Protein AF-A0A4U7CMU5-F1 (afdb_monomer_lite)

pLDDT: mean 92.43, std 10.58, range [47.31, 98.5]

Sequence (68 aa):
VVGHPVVRRGDIVEGWGSGHARDSQDTLEFSALRDIAPEIETFALDDVAAAYDRMADNEARFRVVLEP

Secondary structure (DSSP, 8-state):
-PPPPS--TT------SS--HHHHHHHHHHHHHHT----EEEEEGGGHHHHHHHHHTT-SSSEEEEE-

Foldseek 3Di:
DDDDDPDDVPDDDDDDDPDDPVVVVVVVVVCVVVVHDDDEDEDEPVCVVVLVVCVVVVVTPGYYDYDD

Radius of gyration: 18.56 Å; chains: 1; bounding box: 34×31×49 Å

Structure (mmCIF, N/CA/C/O backbone):
data_AF-A0A4U7CMU5-F1
#
_entry.id   AF-A0A4U7CMU5-F1
#
loop_
_atom_site.group_PDB
_atom_site.id
_atom_site.type_symbol
_atom_site.label_atom_id
_atom_site.label_alt_id
_atom_site.label_comp_id
_atom_site.label_asym_id
_atom_site.label_entity_id
_atom_site.label_seq_id
_atom_site.pdbx_PDB_ins_code
_atom_site.Cartn_x
_atom_site.Cartn_y
_atom_site.Cartn_z
_atom_site.occupancy
_atom_site.B_iso_or_equiv
_atom_site.auth_seq_id
_atom_site.auth_comp_id
_atom_site.auth_asym_id
_atom_site.auth_atom_id
_atom_site.pdbx_PDB_model_num
ATOM 1 N N . VAL A 1 1 ? -12.291 -17.434 -32.669 1.00 52.53 1 VAL A N 1
ATOM 2 C CA . VAL A 1 1 ? -11.516 -16.189 -32.459 1.00 52.53 1 VAL A CA 1
ATOM 3 C C . VAL A 1 1 ? -10.049 -16.579 -32.451 1.00 52.53 1 VAL A C 1
ATOM 5 O O . VAL A 1 1 ? -9.678 -17.403 -31.628 1.00 52.53 1 VAL A O 1
ATOM 8 N N . VAL A 1 2 ? -9.249 -16.126 -33.417 1.00 47.31 2 VAL A N 1
ATOM 9 C CA . VAL A 1 2 ? -7.814 -16.460 -33.459 1.00 47.31 2 VAL A CA 1
ATOM 10 C C . VAL A 1 2 ? -7.098 -15.550 -32.456 1.00 47.31 2 VAL A C 1
ATOM 12 O O . VAL A 1 2 ? -7.176 -14.328 -32.576 1.00 47.31 2 VAL A O 1
ATOM 15 N N . GLY A 1 3 ? -6.480 -16.135 -31.427 1.00 54.47 3 GLY A N 1
ATOM 16 C CA . GLY A 1 3 ? -5.735 -15.393 -30.408 1.00 54.47 3 GLY A CA 1
ATOM 17 C C . GLY A 1 3 ? -4.484 -14.745 -31.000 1.00 54.47 3 GLY A C 1
ATOM 18 O O . GLY A 1 3 ? -3.752 -15.385 -31.753 1.00 54.47 3 GLY A O 1
ATOM 19 N N . HIS A 1 4 ? -4.252 -13.474 -30.675 1.00 68.44 4 HIS A N 1
ATOM 20 C CA . HIS A 1 4 ? -3.026 -12.774 -31.052 1.00 68.44 4 HIS A CA 1
ATOM 21 C C . HIS A 1 4 ? -1.929 -13.058 -30.016 1.00 68.44 4 HIS A C 1
ATOM 23 O O . HIS A 1 4 ? -2.231 -13.103 -28.822 1.00 68.44 4 HIS A O 1
ATOM 29 N N . PRO A 1 5 ? -0.666 -13.246 -30.435 1.00 71.88 5 PRO A N 1
ATOM 30 C CA . PRO A 1 5 ? 0.436 -13.418 -29.498 1.00 71.88 5 PRO A CA 1
ATOM 31 C C . PRO A 1 5 ? 0.616 -12.149 -28.654 1.00 71.88 5 PRO A C 1
ATOM 33 O O . PRO A 1 5 ? 0.678 -11.047 -29.195 1.00 71.88 5 PRO A O 1
ATOM 36 N N . VAL A 1 6 ? 0.706 -12.328 -27.332 1.00 76.88 6 VAL A N 1
ATOM 37 C CA . VAL A 1 6 ? 0.866 -11.246 -26.339 1.00 76.88 6 VAL A CA 1
ATOM 38 C C . VAL A 1 6 ? 2.259 -10.603 -26.409 1.00 76.88 6 VAL A C 1
ATOM 40 O O . VAL A 1 6 ? 2.419 -9.449 -26.037 1.00 76.88 6 VAL A O 1
ATOM 43 N N . VAL A 1 7 ? 3.258 -11.332 -26.919 1.00 87.25 7 VAL A N 1
ATOM 44 C CA . VAL A 1 7 ? 4.676 -10.940 -26.953 1.00 87.25 7 VAL A CA 1
ATOM 45 C C . VAL A 1 7 ? 5.259 -11.237 -28.330 1.00 87.25 7 VAL A C 1
ATOM 47 O O . VAL A 1 7 ? 5.053 -12.326 -28.876 1.00 87.25 7 VAL A O 1
ATOM 50 N N . ARG A 1 8 ? 5.992 -10.279 -28.904 1.00 87.44 8 ARG A N 1
ATOM 51 C CA . ARG A 1 8 ? 6.775 -10.446 -30.133 1.00 87.44 8 ARG A CA 1
ATOM 52 C C . ARG A 1 8 ? 8.263 -10.548 -29.814 1.00 87.44 8 ARG A C 1
ATOM 54 O O . ARG A 1 8 ? 8.713 -10.378 -28.686 1.00 87.44 8 ARG A O 1
ATOM 61 N N . ARG A 1 9 ? 9.055 -10.865 -30.841 1.00 85.56 9 ARG A N 1
ATOM 62 C CA . ARG A 1 9 ? 10.510 -10.978 -30.717 1.00 85.56 9 ARG A CA 1
ATOM 63 C C . ARG A 1 9 ? 11.102 -9.622 -30.317 1.00 85.56 9 ARG A C 1
ATOM 65 O O . ARG A 1 9 ? 11.120 -8.710 -31.136 1.00 85.56 9 ARG A O 1
ATOM 72 N N . GLY A 1 10 ? 11.616 -9.546 -29.094 1.00 86.94 10 GLY A N 1
ATOM 73 C CA . 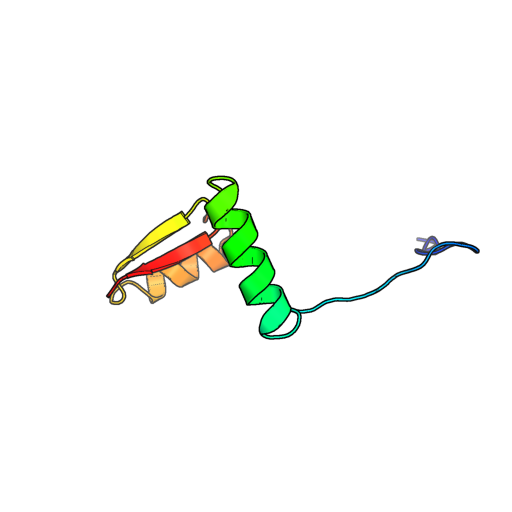GLY A 1 10 ? 12.170 -8.329 -28.500 1.00 86.94 10 GLY A CA 1
ATOM 74 C C . GLY A 1 10 ? 11.375 -7.814 -27.300 1.00 86.94 10 GLY A C 1
ATOM 75 O O . GLY A 1 10 ? 11.946 -7.064 -26.515 1.00 86.94 10 GLY A O 1
ATOM 76 N N . ASP A 1 11 ? 10.124 -8.249 -27.112 1.00 91.62 11 ASP A N 1
ATOM 77 C CA . ASP A 1 11 ? 9.350 -7.881 -25.923 1.00 91.62 11 ASP A CA 1
ATOM 78 C C . ASP A 1 11 ? 9.673 -8.832 -24.759 1.00 91.62 11 ASP A C 1
ATOM 80 O O . ASP A 1 11 ? 9.959 -10.018 -24.957 1.00 91.62 11 ASP A O 1
ATOM 84 N N . ILE A 1 12 ? 9.610 -8.305 -23.536 1.00 90.12 12 ILE A N 1
ATOM 85 C CA . ILE A 1 12 ? 9.823 -9.048 -22.292 1.00 90.12 12 ILE A CA 1
ATOM 86 C C . ILE A 1 12 ? 8.593 -8.838 -21.407 1.00 90.12 12 ILE A C 1
ATOM 88 O O . ILE A 1 12 ? 8.080 -7.725 -21.303 1.00 90.12 12 ILE A O 1
ATOM 92 N N . VAL A 1 13 ? 8.119 -9.915 -20.781 1.00 91.69 13 VAL A N 1
ATOM 93 C CA . VAL A 1 13 ? 7.047 -9.881 -19.781 1.00 91.69 13 VAL A CA 1
ATOM 94 C C . VAL A 1 13 ? 7.605 -10.425 -18.477 1.00 91.69 13 VAL A C 1
ATOM 96 O O . VAL A 1 13 ? 8.079 -11.559 -18.430 1.00 91.69 13 VAL A O 1
ATOM 99 N N . GLU A 1 14 ? 7.530 -9.613 -17.428 1.00 91.75 14 GLU A N 1
ATOM 100 C CA . GLU A 1 14 ? 8.013 -9.939 -16.087 1.00 91.75 14 GLU A CA 1
ATOM 101 C C . GLU A 1 14 ? 6.895 -9.702 -15.070 1.00 91.75 14 GLU A C 1
ATOM 103 O O . GLU A 1 14 ? 6.038 -8.839 -15.259 1.00 91.75 14 GLU A O 1
ATOM 108 N N . GLY A 1 15 ? 6.895 -10.481 -13.990 1.00 91.81 15 GLY A N 1
ATOM 109 C CA . GLY A 1 15 ? 5.942 -10.345 -12.892 1.00 91.81 15 GLY A CA 1
ATOM 110 C C . GLY A 1 15 ? 6.651 -9.952 -11.602 1.00 91.81 15 GLY A C 1
ATOM 111 O O . GLY A 1 15 ? 7.699 -10.507 -11.283 1.00 91.81 15 GLY A O 1
ATOM 112 N N . TRP A 1 16 ? 6.054 -9.029 -10.851 1.00 90.44 16 TRP A N 1
ATOM 113 C CA . TRP A 1 16 ? 6.535 -8.583 -9.544 1.00 90.44 16 TRP A CA 1
ATOM 114 C C . TRP A 1 16 ? 5.355 -8.514 -8.570 1.00 90.44 16 TRP A C 1
ATOM 116 O O . TRP A 1 16 ? 4.373 -7.834 -8.846 1.00 90.44 16 TRP A O 1
ATOM 126 N N . GLY A 1 17 ? 5.430 -9.246 -7.453 1.00 89.12 17 GLY A N 1
ATOM 127 C CA . GLY A 1 17 ? 4.347 -9.308 -6.461 1.00 89.12 17 GLY A CA 1
ATOM 128 C C . GLY A 1 17 ? 4.337 -8.116 -5.499 1.00 89.12 17 GLY A C 1
ATOM 129 O O . GLY A 1 17 ? 3.373 -7.360 -5.460 1.00 89.12 17 GLY A O 1
ATOM 130 N N . SER A 1 18 ? 5.408 -7.953 -4.715 1.00 85.25 18 SER A N 1
ATOM 131 C CA . SER A 1 18 ? 5.517 -6.881 -3.705 1.00 85.25 18 SER A CA 1
ATOM 132 C C . SER A 1 18 ? 6.941 -6.365 -3.447 1.00 85.25 18 SER A C 1
ATOM 134 O O . SER A 1 18 ? 7.097 -5.383 -2.729 1.00 85.25 18 SER A O 1
ATOM 136 N N . GLY A 1 19 ? 7.976 -7.019 -3.992 1.00 91.69 19 GLY A N 1
ATOM 137 C CA 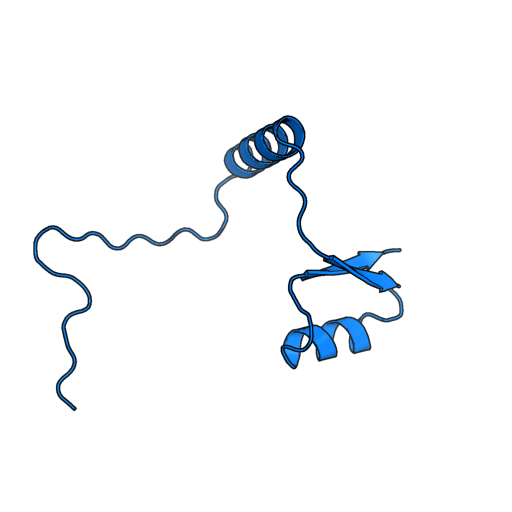. GLY A 1 19 ? 9.379 -6.733 -3.660 1.00 91.69 19 GLY A CA 1
ATOM 138 C C . GLY A 1 19 ? 9.820 -7.298 -2.300 1.00 91.69 19 GLY A C 1
ATOM 139 O O . GLY A 1 19 ? 9.084 -8.045 -1.648 1.00 91.69 19 GLY A O 1
ATOM 140 N N . HIS A 1 20 ? 11.043 -6.965 -1.885 1.00 94.50 20 HIS A N 1
ATOM 141 C CA . HIS A 1 20 ? 11.609 -7.264 -0.565 1.00 94.50 20 HIS A CA 1
ATOM 142 C C . HIS A 1 20 ? 11.532 -6.051 0.378 1.00 94.50 20 HIS A C 1
ATOM 144 O O . HIS A 1 20 ? 11.271 -4.933 -0.056 1.00 94.50 20 HIS A O 1
ATOM 150 N N . ALA A 1 21 ? 11.841 -6.241 1.666 1.00 95.88 21 ALA A N 1
ATOM 151 C CA . ALA A 1 21 ? 11.720 -5.197 2.694 1.00 95.88 21 ALA A CA 1
ATOM 152 C C . ALA A 1 21 ? 12.397 -3.860 2.332 1.00 95.88 21 ALA A C 1
ATOM 154 O O . ALA A 1 21 ? 11.868 -2.794 2.638 1.00 95.88 21 ALA A O 1
ATOM 155 N N . ARG A 1 22 ? 13.546 -3.904 1.646 1.00 97.00 22 ARG A N 1
ATOM 156 C CA . ARG A 1 22 ? 14.246 -2.691 1.211 1.00 97.00 22 ARG A CA 1
ATOM 157 C C . ARG A 1 22 ? 13.503 -1.933 0.102 1.00 97.00 22 ARG A C 1
ATOM 159 O O . ARG A 1 22 ? 13.535 -0.714 0.115 1.00 97.00 22 ARG A O 1
ATOM 166 N N . ASP A 1 23 ? 12.768 -2.617 -0.774 1.00 96.00 23 ASP A N 1
ATOM 167 C CA . ASP A 1 23 ? 11.971 -1.952 -1.819 1.00 96.00 23 ASP A CA 1
ATOM 168 C C . ASP A 1 23 ? 10.831 -1.157 -1.176 1.00 96.00 23 ASP A C 1
ATOM 170 O O . ASP A 1 23 ? 10.528 -0.035 -1.582 1.00 96.00 23 ASP A O 1
ATOM 174 N N . SER A 1 24 ? 10.220 -1.721 -0.128 1.00 95.69 24 SER A N 1
ATOM 175 C CA . SER A 1 24 ? 9.195 -1.033 0.657 1.00 95.69 24 SER A CA 1
ATOM 176 C C . SER A 1 24 ? 9.762 0.193 1.370 1.00 95.69 24 SER A C 1
ATOM 178 O O . SER A 1 24 ? 9.137 1.250 1.334 1.00 95.69 24 SER A O 1
ATOM 180 N N . GLN A 1 25 ? 10.948 0.076 1.975 1.00 97.69 25 GLN A N 1
ATOM 181 C CA . GLN A 1 25 ? 11.610 1.200 2.640 1.00 97.69 25 GLN A CA 1
ATOM 182 C C . GLN A 1 25 ? 11.934 2.327 1.650 1.00 97.69 25 GLN A C 1
ATOM 184 O O . GLN A 1 25 ? 11.534 3.468 1.880 1.00 97.69 25 GLN A O 1
ATOM 189 N N . ASP A 1 26 ? 12.568 1.997 0.523 1.00 97.44 26 ASP A N 1
ATOM 190 C CA . ASP A 1 26 ? 12.921 2.964 -0.521 1.00 97.44 26 ASP A CA 1
ATOM 191 C C . ASP A 1 26 ? 11.656 3.663 -1.073 1.00 97.44 26 ASP A C 1
ATOM 193 O O . ASP A 1 26 ? 11.644 4.875 -1.303 1.00 97.44 26 ASP A O 1
ATOM 197 N N . THR A 1 27 ? 10.549 2.922 -1.217 1.00 96.44 27 THR A N 1
ATOM 198 C CA . THR A 1 27 ? 9.250 3.466 -1.651 1.00 96.44 27 THR A CA 1
ATOM 199 C C . THR A 1 27 ? 8.661 4.449 -0.637 1.00 96.44 27 THR A C 1
ATOM 201 O O . THR A 1 27 ? 8.164 5.509 -1.029 1.00 96.44 27 THR A O 1
ATOM 204 N N . LEU A 1 28 ? 8.705 4.130 0.661 1.00 97.38 28 LEU A N 1
ATOM 205 C CA . LEU A 1 28 ? 8.195 5.008 1.720 1.00 97.38 28 LEU A CA 1
ATOM 206 C C . LEU A 1 28 ? 9.021 6.293 1.832 1.00 97.38 28 LEU A C 1
ATOM 208 O O . LEU A 1 28 ? 8.446 7.378 1.912 1.00 97.38 28 LEU A O 1
ATOM 212 N N . GLU A 1 29 ? 10.351 6.190 1.776 1.00 98.31 29 GLU A N 1
ATOM 213 C CA . GLU A 1 29 ? 11.257 7.346 1.806 1.00 98.31 29 GLU A CA 1
ATOM 214 C C . GLU A 1 29 ? 11.018 8.279 0.618 1.00 98.31 29 GLU A C 1
ATOM 216 O O . GLU A 1 29 ? 10.893 9.495 0.789 1.00 98.31 29 GLU A O 1
ATOM 221 N N . PHE A 1 30 ? 10.887 7.715 -0.585 1.00 98.31 30 PHE A N 1
ATOM 222 C CA . PHE A 1 30 ? 10.545 8.485 -1.775 1.00 98.31 30 PHE A CA 1
ATOM 223 C C . PHE A 1 30 ? 9.182 9.172 -1.639 1.00 98.31 30 PHE A C 1
ATOM 225 O O . PHE A 1 30 ? 9.057 10.354 -1.959 1.00 98.31 30 PHE A O 1
ATOM 232 N N . SER A 1 31 ? 8.169 8.451 -1.155 1.00 98.38 31 SER A N 1
ATOM 233 C CA . SER A 1 31 ? 6.809 8.981 -1.020 1.00 98.38 31 SER A CA 1
ATOM 234 C C . SER A 1 31 ? 6.757 10.139 -0.026 1.00 98.38 31 SER A C 1
ATOM 236 O O . SER A 1 31 ? 6.196 11.186 -0.339 1.00 98.38 31 SER A O 1
ATOM 238 N N . ALA A 1 32 ? 7.433 10.005 1.120 1.00 98.12 32 ALA A N 1
ATOM 239 C CA . ALA A 1 32 ? 7.549 11.067 2.115 1.00 98.12 32 ALA A CA 1
ATOM 240 C C . ALA A 1 32 ? 8.291 12.300 1.570 1.00 98.12 32 ALA A C 1
ATOM 242 O O . ALA A 1 32 ? 7.866 13.429 1.803 1.00 98.12 32 ALA A O 1
ATOM 243 N N . LEU A 1 33 ? 9.365 12.104 0.794 1.00 98.50 33 LEU A N 1
ATOM 244 C CA . LEU A 1 33 ? 10.115 13.198 0.163 1.00 98.50 33 LEU A CA 1
ATOM 245 C C . LEU A 1 33 ? 9.284 13.974 -0.873 1.00 98.50 33 LEU A C 1
ATOM 247 O O . LEU A 1 33 ? 9.559 15.146 -1.137 1.00 98.50 33 LEU A O 1
ATOM 251 N N . ARG A 1 34 ? 8.312 13.315 -1.507 1.00 98.44 34 ARG A N 1
ATOM 252 C CA . ARG A 1 34 ? 7.511 13.867 -2.608 1.00 98.44 34 ARG A CA 1
ATOM 253 C C . ARG A 1 34 ? 6.091 14.255 -2.216 1.00 98.44 34 ARG A C 1
ATOM 255 O O . ARG A 1 34 ? 5.360 14.695 -3.097 1.00 98.44 34 ARG A O 1
ATOM 262 N N . ASP A 1 35 ? 5.739 14.111 -0.941 1.00 97.50 35 ASP A N 1
ATOM 263 C CA . ASP A 1 35 ? 4.380 14.319 -0.434 1.00 97.50 35 ASP A CA 1
ATOM 264 C C . ASP A 1 35 ? 3.344 13.479 -1.206 1.00 97.50 35 ASP A C 1
ATOM 266 O O . ASP A 1 35 ? 2.346 13.969 -1.732 1.00 97.50 35 ASP A O 1
ATOM 270 N N . ILE A 1 36 ? 3.641 12.184 -1.350 1.00 98.00 36 ILE A N 1
ATOM 271 C CA . ILE A 1 36 ? 2.776 11.211 -2.021 1.00 98.00 36 ILE A CA 1
ATOM 272 C C . ILE A 1 36 ? 2.062 10.382 -0.959 1.00 98.00 36 ILE A C 1
ATOM 274 O O . ILE A 1 36 ? 2.698 9.676 -0.175 1.00 98.00 36 ILE A O 1
ATOM 278 N N . ALA A 1 37 ? 0.734 10.410 -0.997 1.00 97.06 37 ALA A N 1
ATOM 279 C CA . ALA A 1 37 ? -0.129 9.574 -0.176 1.00 97.06 37 ALA A CA 1
ATOM 280 C C . ALA A 1 37 ? -1.201 8.890 -1.043 1.00 97.06 37 ALA A C 1
ATOM 282 O O . ALA A 1 37 ? -1.634 9.466 -2.047 1.00 97.06 37 ALA A O 1
ATOM 283 N N . PRO A 1 38 ? -1.637 7.667 -0.689 1.00 96.06 38 PRO A N 1
ATOM 284 C CA . PRO A 1 38 ? -2.782 7.044 -1.336 1.00 96.06 38 PRO A CA 1
ATOM 285 C C . PRO A 1 38 ? -4.066 7.806 -0.993 1.00 96.06 38 PRO A C 1
ATOM 287 O O . PRO A 1 38 ? -4.228 8.308 0.117 1.00 96.06 38 PRO A O 1
ATOM 290 N N . GLU A 1 39 ? -5.012 7.836 -1.925 1.00 97.00 39 GLU A N 1
ATOM 291 C CA . GLU A 1 39 ? -6.374 8.263 -1.616 1.00 97.00 39 GLU A CA 1
ATOM 292 C C . GLU A 1 39 ? -7.110 7.093 -0.945 1.00 97.00 39 GLU A C 1
ATOM 294 O O . GLU A 1 39 ? -7.148 5.984 -1.488 1.00 97.00 39 GLU A O 1
ATOM 299 N N . ILE A 1 40 ? -7.630 7.322 0.264 1.00 97.50 40 ILE A N 1
ATOM 300 C CA . ILE A 1 40 ? -8.186 6.270 1.122 1.00 97.50 40 ILE A CA 1
ATOM 301 C C . ILE A 1 40 ? -9.600 6.593 1.604 1.00 97.50 40 ILE A C 1
ATOM 303 O O . ILE A 1 40 ? -9.981 7.754 1.740 1.00 97.50 40 ILE A O 1
ATOM 307 N N . GLU A 1 41 ? -10.352 5.538 1.902 1.00 97.19 41 GLU A N 1
ATOM 308 C CA . GLU A 1 41 ? -11.633 5.570 2.604 1.00 97.19 41 GLU A CA 1
ATOM 309 C C . GLU A 1 41 ? -11.463 4.852 3.948 1.00 97.19 41 GLU A C 1
ATOM 311 O O . GLU A 1 41 ? -11.112 3.670 3.989 1.00 97.19 41 GLU A O 1
ATOM 316 N N . THR A 1 42 ? -11.681 5.570 5.046 1.00 97.44 42 THR A N 1
ATOM 317 C CA . THR A 1 42 ? -11.465 5.052 6.400 1.00 97.44 42 THR A CA 1
ATOM 318 C C . THR A 1 42 ? -12.746 4.463 6.986 1.00 97.44 42 THR A C 1
ATOM 320 O O . THR A 1 42 ? -13.807 5.080 6.901 1.00 97.44 42 THR A O 1
ATOM 323 N N . PHE A 1 43 ? -12.630 3.301 7.630 1.00 97.44 43 PHE A N 1
ATOM 324 C CA . PHE A 1 43 ? -13.696 2.637 8.385 1.00 97.44 43 PHE A CA 1
ATOM 325 C C . PHE A 1 43 ? -13.201 2.274 9.785 1.00 97.44 43 PHE A C 1
ATOM 327 O O . PHE A 1 43 ? -12.018 1.979 9.959 1.00 97.44 43 PHE A O 1
ATOM 334 N N . ALA A 1 44 ? -14.097 2.251 10.772 1.00 98.00 44 ALA A N 1
ATOM 335 C CA . ALA A 1 44 ? -13.768 1.685 12.075 1.00 98.00 44 ALA A CA 1
ATOM 336 C C . ALA A 1 44 ? -13.510 0.176 11.943 1.00 98.00 44 ALA A C 1
ATOM 338 O O . ALA A 1 44 ? -14.100 -0.497 11.094 1.00 98.00 44 ALA A O 1
ATOM 339 N N . LEU A 1 45 ? -12.651 -0.373 12.799 1.00 97.62 45 LEU A N 1
ATOM 340 C CA . LEU A 1 45 ? -12.332 -1.800 12.804 1.00 97.62 45 LEU A CA 1
ATOM 341 C C . LEU A 1 45 ? -13.579 -2.671 13.030 1.00 97.62 45 LEU A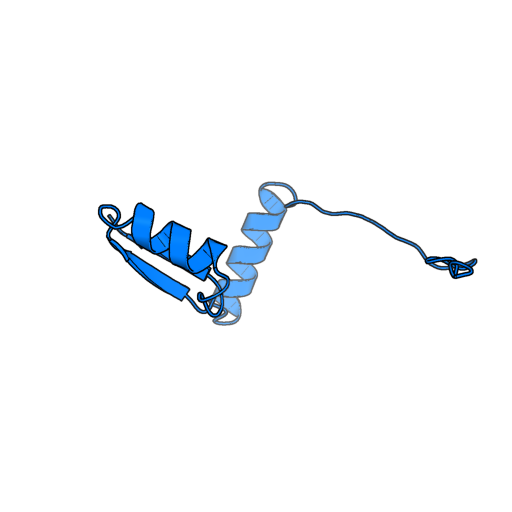 C 1
ATOM 343 O O . LEU A 1 45 ? -13.685 -3.750 12.445 1.00 97.62 45 LEU A O 1
ATOM 347 N N . ASP A 1 46 ? -14.540 -2.179 13.815 1.00 98.00 46 ASP A N 1
ATOM 348 C CA . ASP A 1 46 ? -15.828 -2.840 14.061 1.00 98.00 46 ASP A CA 1
ATOM 349 C C . ASP A 1 46 ? -16.695 -2.964 12.790 1.00 98.00 46 ASP A C 1
ATOM 351 O O . ASP A 1 46 ? -17.510 -3.882 12.681 1.00 98.00 46 ASP A O 1
ATOM 355 N N . ASP A 1 47 ? -16.471 -2.108 11.787 1.00 97.75 47 ASP A N 1
ATOM 356 C CA . ASP A 1 47 ? -17.216 -2.074 10.523 1.00 97.75 47 ASP A CA 1
ATOM 357 C C . ASP A 1 47 ? -16.561 -2.920 9.412 1.00 97.75 47 ASP A C 1
ATOM 359 O O . ASP A 1 47 ? -16.850 -2.742 8.225 1.00 97.75 47 ASP A O 1
ATOM 363 N N . VAL A 1 48 ? -15.687 -3.875 9.764 1.00 97.62 48 VAL A N 1
ATOM 364 C CA . VAL A 1 48 ? -14.912 -4.692 8.805 1.00 97.62 48 VAL A CA 1
ATOM 365 C C . VAL A 1 48 ? -15.767 -5.370 7.729 1.00 97.62 48 VAL A C 1
ATOM 367 O O . VAL A 1 48 ? -15.333 -5.468 6.582 1.00 97.62 48 VAL A O 1
ATOM 370 N N . ALA A 1 49 ? -16.978 -5.821 8.069 1.00 97.94 49 ALA A N 1
ATOM 371 C CA . ALA A 1 49 ? -17.872 -6.469 7.111 1.00 97.94 49 ALA A CA 1
ATOM 372 C C . ALA A 1 49 ? -18.326 -5.486 6.021 1.00 97.94 49 ALA A C 1
ATOM 374 O O . ALA A 1 49 ? -18.146 -5.753 4.837 1.00 97.94 49 ALA A O 1
ATOM 375 N N . ALA A 1 50 ? -18.810 -4.308 6.422 1.00 97.56 50 ALA A N 1
ATOM 376 C CA . ALA A 1 50 ? -19.241 -3.268 5.492 1.00 97.56 50 ALA A CA 1
ATOM 377 C C . ALA A 1 50 ? -18.070 -2.731 4.650 1.00 97.56 50 ALA A C 1
ATOM 379 O O . ALA A 1 50 ? -18.203 -2.524 3.444 1.00 97.56 50 ALA A O 1
ATOM 380 N N . ALA A 1 51 ? -16.904 -2.550 5.277 1.00 97.38 51 ALA A N 1
ATOM 381 C CA . ALA A 1 51 ? -15.667 -2.153 4.611 1.00 97.38 51 ALA A CA 1
ATOM 382 C C . ALA A 1 51 ? -15.237 -3.163 3.528 1.00 97.38 51 ALA A C 1
ATOM 384 O O . ALA A 1 51 ? -14.804 -2.770 2.441 1.00 97.38 51 ALA A O 1
ATOM 385 N N . TYR A 1 52 ? -15.367 -4.463 3.814 1.00 96.88 52 TYR A N 1
ATOM 386 C CA . TYR A 1 52 ? -15.042 -5.534 2.875 1.00 96.88 52 TYR A CA 1
ATOM 387 C C . TYR A 1 52 ? -16.032 -5.607 1.712 1.00 96.88 52 TYR A C 1
ATOM 389 O O . TYR A 1 52 ? -15.589 -5.652 0.564 1.00 96.88 52 TYR A O 1
ATOM 397 N N . ASP A 1 53 ? -17.337 -5.566 1.990 1.00 97.94 53 ASP A N 1
ATOM 398 C CA . ASP A 1 53 ? -18.385 -5.619 0.962 1.00 97.94 53 ASP A CA 1
ATOM 399 C C . ASP A 1 53 ? -18.213 -4.473 -0.042 1.00 97.94 53 ASP A C 1
ATOM 401 O O . ASP A 1 53 ? -18.146 -4.698 -1.247 1.00 97.94 53 ASP A O 1
ATOM 405 N N . ARG A 1 54 ? -17.956 -3.254 0.444 1.00 97.06 54 ARG A N 1
ATOM 406 C CA . ARG A 1 54 ? -17.694 -2.082 -0.405 1.00 97.06 54 ARG A CA 1
ATOM 407 C C . ARG A 1 54 ? -16.497 -2.256 -1.344 1.00 97.06 54 ARG A C 1
ATOM 409 O O . ARG A 1 54 ? -16.525 -1.815 -2.495 1.00 97.06 54 ARG A O 1
ATOM 416 N N . MET A 1 55 ? -15.419 -2.866 -0.852 1.00 96.00 55 MET A N 1
ATOM 417 C CA . MET A 1 55 ? -14.253 -3.193 -1.674 1.00 96.00 55 MET A CA 1
ATOM 418 C C . MET A 1 55 ? -14.594 -4.293 -2.693 1.00 96.00 55 MET A C 1
ATOM 420 O O . MET A 1 55 ? -14.212 -4.178 -3.857 1.00 96.00 55 MET A O 1
ATOM 424 N N . ALA A 1 56 ? -15.298 -5.346 -2.271 1.00 96.25 56 ALA A N 1
ATOM 425 C CA . ALA A 1 56 ? -15.658 -6.487 -3.111 1.00 96.25 56 ALA A CA 1
ATOM 426 C C . ALA A 1 56 ? -16.632 -6.105 -4.239 1.00 96.25 56 ALA A C 1
ATOM 428 O O . ALA A 1 56 ? -16.472 -6.560 -5.374 1.00 96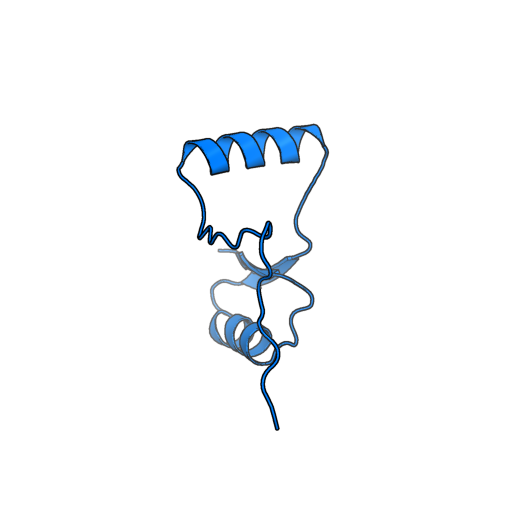.25 56 ALA A O 1
ATOM 429 N N . ASP A 1 57 ? -17.565 -5.201 -3.951 1.00 97.44 57 ASP A N 1
ATOM 430 C CA . ASP A 1 57 ? -18.555 -4.682 -4.893 1.00 97.44 57 ASP A CA 1
ATOM 431 C C . ASP A 1 57 ? -17.978 -3.607 -5.837 1.00 97.44 57 ASP A C 1
ATOM 433 O O . ASP A 1 57 ? -18.680 -3.092 -6.706 1.00 97.44 57 ASP A O 1
ATOM 437 N N . ASN A 1 58 ? -16.670 -3.316 -5.744 1.00 95.00 58 ASN A N 1
ATOM 438 C CA . ASN A 1 58 ? -15.960 -2.285 -6.517 1.00 95.00 58 ASN 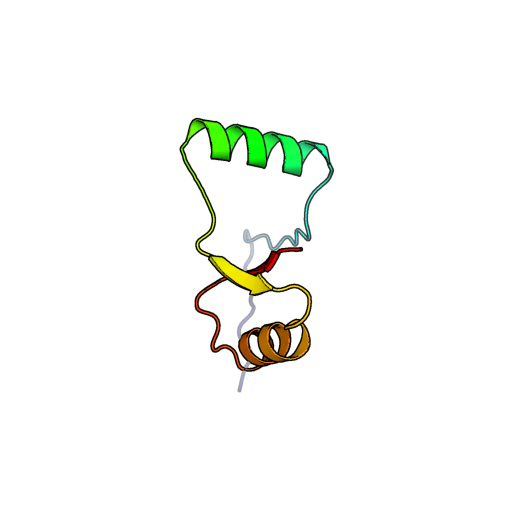A CA 1
ATOM 439 C C . ASN A 1 58 ? -16.546 -0.874 -6.334 1.00 95.00 58 ASN A C 1
ATOM 441 O O . ASN A 1 58 ? -16.467 -0.033 -7.231 1.00 95.00 58 ASN A O 1
ATOM 445 N N . GLU A 1 59 ? -17.131 -0.604 -5.168 1.00 96.69 59 GLU A N 1
ATOM 446 C CA . GLU A 1 59 ? -17.693 0.704 -4.827 1.00 96.69 59 GLU A CA 1
ATOM 447 C C . GLU A 1 59 ? -16.675 1.632 -4.153 1.00 96.69 59 GLU A C 1
ATOM 449 O O . GLU A 1 59 ? -16.880 2.849 -4.098 1.00 96.69 59 GLU A O 1
ATOM 454 N N . ALA A 1 60 ? -15.583 1.068 -3.629 1.00 95.88 60 ALA A N 1
ATOM 455 C CA . ALA A 1 60 ? -14.440 1.836 -3.155 1.00 95.88 60 ALA A CA 1
ATOM 456 C C . ALA A 1 60 ? -13.739 2.511 -4.341 1.00 95.88 60 ALA A C 1
ATOM 458 O O . ALA A 1 60 ? -13.415 1.862 -5.338 1.00 95.88 60 ALA A O 1
ATOM 459 N N . ARG A 1 61 ? -13.451 3.812 -4.232 1.00 93.06 61 ARG A N 1
ATOM 460 C CA . ARG A 1 61 ? -12.760 4.552 -5.297 1.00 93.06 61 ARG A CA 1
ATOM 461 C C . ARG A 1 61 ? -11.318 4.073 -5.463 1.00 93.06 61 ARG A C 1
ATOM 463 O O . ARG A 1 61 ? -10.844 3.963 -6.591 1.00 93.06 61 ARG A O 1
ATOM 470 N N . PHE A 1 62 ? -10.635 3.800 -4.348 1.00 94.88 62 PHE A N 1
ATOM 471 C CA . PHE A 1 62 ? -9.255 3.308 -4.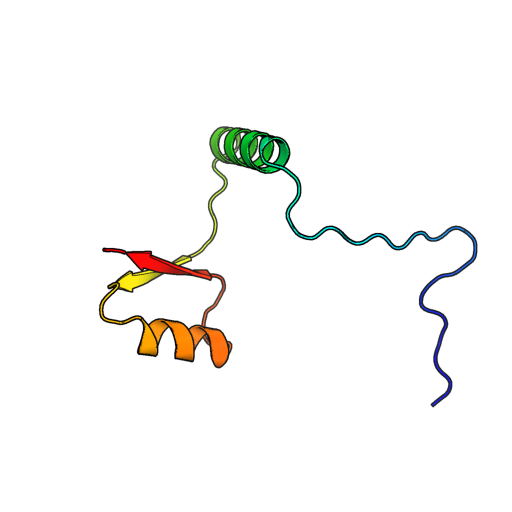330 1.00 94.88 62 PHE A CA 1
ATOM 472 C C . PHE A 1 62 ? -9.024 2.283 -3.218 1.00 94.88 62 PHE A C 1
ATOM 474 O O . PHE A 1 62 ? -9.107 1.081 -3.464 1.00 94.88 62 PHE A O 1
ATOM 481 N N . ARG A 1 63 ? -8.702 2.731 -1.997 1.00 96.62 63 ARG A N 1
ATOM 482 C CA . ARG A 1 63 ? -8.290 1.843 -0.908 1.00 96.62 63 ARG A CA 1
ATOM 483 C C . ARG A 1 63 ? -9.102 2.085 0.353 1.00 96.62 63 ARG A C 1
ATOM 485 O O . ARG A 1 63 ? -9.090 3.178 0.901 1.00 96.62 63 ARG A O 1
ATOM 492 N N . VAL A 1 64 ? -9.721 1.021 0.850 1.00 97.62 64 VAL A N 1
ATOM 493 C CA . VAL A 1 64 ? -10.306 0.995 2.190 1.00 97.62 64 VAL A CA 1
ATOM 494 C C . VAL A 1 64 ? -9.211 0.720 3.226 1.00 97.62 64 VAL A C 1
ATOM 496 O O . VAL A 1 64 ? -8.376 -0.171 3.031 1.00 97.62 64 VAL A O 1
ATOM 499 N N . VAL A 1 65 ? -9.201 1.495 4.311 1.00 97.88 65 VAL A N 1
ATOM 500 C CA . VAL A 1 65 ? -8.287 1.352 5.453 1.00 97.88 65 VAL A CA 1
ATOM 501 C C . VAL A 1 65 ? -9.109 1.269 6.736 1.00 97.88 65 VAL A C 1
ATOM 503 O O . VAL A 1 65 ? -10.044 2.040 6.927 1.00 97.88 65 VAL A O 1
ATOM 506 N N . LEU A 1 66 ? -8.767 0.314 7.601 1.00 97.81 66 LEU A N 1
ATOM 507 C CA . LEU A 1 66 ? -9.408 0.153 8.903 1.00 97.81 66 LEU A CA 1
ATOM 508 C C . LEU A 1 66 ? -8.615 0.911 9.967 1.00 97.81 66 LEU A C 1
ATOM 510 O O . LEU A 1 66 ? -7.390 0.771 10.034 1.00 97.81 66 LEU A O 1
ATOM 514 N N . GLU A 1 67 ? -9.318 1.662 10.804 1.00 97.06 67 GLU A N 1
ATOM 515 C CA . GLU A 1 67 ? -8.773 2.335 11.981 1.00 97.06 67 GLU A CA 1
ATOM 516 C C . GLU A 1 67 ? -9.263 1.668 13.278 1.00 97.06 67 GLU A C 1
ATOM 518 O O . GLU A 1 67 ? -10.385 1.159 13.295 1.00 97.06 67 GLU A O 1
ATOM 523 N N . PRO A 1 68 ? -8.429 1.619 14.338 1.00 93.62 68 PRO A N 1
ATOM 524 C CA . PRO A 1 68 ? -8.764 0.963 15.604 1.00 93.62 68 PRO A CA 1
ATOM 525 C C . PRO A 1 68 ? -9.984 1.537 16.327 1.00 93.62 68 PRO A C 1
ATOM 527 O O . PRO A 1 68 ? -10.184 2.771 16.277 1.00 93.62 68 PRO A O 1
#